Protein AF-T0ZQV5-F1 (afdb_monomer_lite)

Sequence (112 aa):
MLLDDLTTRGTNEPYRMFTSRAEYRLSLREDNADERLTPRGRELGLIDDARFRAFEAKSRALVFERERLDRIVLNPRDPETRAVAGSLGIQIDEAVSAADLLRRPEMSYERL

Secondary structure (DSSP, 8-state):
-HHHHHHHH-SSS---TTSS--TTTTTS-STTHHHHHHHHHHHTT-S-HHHHHHHHHHHHHHHHHHHHHHH-EE-TTSHHHHHHHHHTT---SS-EEHHHHTTSTT--GGG-

pLDDT: mean 85.42, std 12.54, range [51.72, 98.25]

Foldseek 3Di:
DVVCCCVPPNPPDPDDPPPDDDPCDVVVDPVCVCVVPVVVCVVVVNDDPVRNVVSVVVVVVVVVVLVVQQPAKQAPVDPVSVVLCVVLVHDDPGIDTSNRVCVDPSDDPVSD

InterPro domains:
  IPR002218 tRNA uridine 5-carboxymethylaminomethyl modification enzyme MnmG-related [PTHR11806] (2-112)
  IPR036188 FAD/NAD(P)-binding domain superfamily [G3DSA:3.50.50.60] (1-47)
  IPR049312 tRNA uridine 5-carboxymethylaminomethyl modification enzyme, C-terminal, N-terninal subdomain [PF21680] (49-112)

Structure (mmCIF, N/CA/C/O backbone):
data_AF-T0ZQV5-F1
#
_entry.id   AF-T0ZQV5-F1
#
loop_
_atom_site.group_PDB
_atom_site.id
_atom_site.type_symbol
_atom_site.label_atom_id
_atom_site.label_alt_id
_atom_site.label_comp_id
_atom_site.label_asym_id
_atom_site.label_entity_id
_atom_site.label_seq_id
_atom_site.pdbx_PDB_ins_code
_atom_site.Cartn_x
_atom_site.Cartn_y
_atom_site.Cartn_z
_atom_site.occupancy
_atom_site.B_iso_or_equiv
_atom_site.auth_seq_id
_atom_site.auth_comp_id
_atom_site.auth_asym_id
_atom_site.auth_atom_id
_atom_site.pdbx_PDB_model_num
ATOM 1 N N . MET A 1 1 ? -3.535 12.504 16.126 1.00 65.06 1 MET A N 1
ATOM 2 C CA . MET A 1 1 ? -3.611 13.972 15.990 1.00 65.06 1 MET A CA 1
ATOM 3 C C . MET A 1 1 ? -4.872 14.491 16.659 1.00 65.06 1 MET A C 1
ATOM 5 O O . MET A 1 1 ? -4.725 15.115 17.686 1.00 65.06 1 MET A O 1
ATOM 9 N N . LEU A 1 2 ? -6.079 14.110 16.216 1.00 76.94 2 LEU A N 1
ATOM 10 C CA . LEU A 1 2 ? -7.331 14.598 16.821 1.00 76.94 2 LEU A CA 1
ATOM 11 C C . LEU A 1 2 ? -7.444 14.395 18.344 1.00 76.94 2 LEU A C 1
ATOM 13 O O . LEU A 1 2 ? -7.585 15.373 19.061 1.00 76.94 2 LEU A O 1
ATOM 17 N N . LEU A 1 3 ? -7.396 13.152 18.842 1.00 76.62 3 LEU A N 1
ATOM 18 C CA . LEU A 1 3 ? -7.573 12.881 20.281 1.00 76.62 3 LEU A CA 1
ATOM 19 C C . LEU A 1 3 ? -6.545 13.629 21.140 1.00 76.62 3 LEU A C 1
ATOM 21 O O . LEU A 1 3 ? -6.925 14.283 22.100 1.00 76.62 3 LEU A O 1
ATOM 25 N N . ASP A 1 4 ? -5.277 13.575 20.734 1.00 76.50 4 ASP A N 1
ATOM 26 C CA . ASP A 1 4 ? -4.170 14.283 21.383 1.00 76.50 4 ASP A CA 1
ATOM 27 C C . ASP A 1 4 ? -4.367 15.808 21.384 1.00 76.50 4 ASP A C 1
ATOM 29 O O . ASP A 1 4 ? -4.184 16.466 22.407 1.00 76.50 4 ASP A O 1
ATOM 33 N N . ASP A 1 5 ? -4.816 16.378 20.263 1.00 75.25 5 ASP A N 1
ATOM 34 C CA . ASP A 1 5 ? -5.107 17.807 20.166 1.00 75.25 5 ASP A CA 1
ATOM 35 C C . ASP A 1 5 ? -6.283 18.196 21.078 1.00 75.25 5 ASP A C 1
ATOM 37 O O . ASP A 1 5 ? -6.217 19.225 21.747 1.00 75.25 5 ASP A O 1
ATOM 41 N N . LEU A 1 6 ? -7.330 17.369 21.161 1.00 76.38 6 LEU A N 1
ATOM 42 C CA . LEU A 1 6 ? -8.490 17.616 22.023 1.00 76.38 6 LEU A CA 1
ATOM 43 C C . LEU A 1 6 ? -8.130 17.552 23.512 1.00 76.38 6 LEU A C 1
ATOM 45 O O . LEU A 1 6 ? -8.585 18.394 24.284 1.00 76.38 6 LEU A O 1
ATOM 49 N N . THR A 1 7 ? -7.303 16.588 23.922 1.00 78.69 7 THR A N 1
ATOM 50 C CA . THR A 1 7 ? -6.888 16.440 25.325 1.00 78.69 7 THR A CA 1
ATOM 51 C C . THR A 1 7 ? -5.863 17.483 25.747 1.00 78.69 7 THR A C 1
ATOM 53 O O . THR A 1 7 ? -5.832 17.869 26.911 1.00 78.69 7 THR A O 1
ATOM 56 N N . THR A 1 8 ? -5.033 17.953 24.814 1.00 77.31 8 THR A N 1
ATOM 57 C CA . THR A 1 8 ? -3.923 18.867 25.118 1.00 77.31 8 THR A CA 1
ATOM 58 C C . THR A 1 8 ? -4.299 20.338 24.931 1.00 77.31 8 THR A C 1
ATOM 60 O O . THR A 1 8 ? -3.766 21.197 25.629 1.00 77.31 8 THR A O 1
ATOM 63 N N . ARG A 1 9 ? -5.197 20.660 23.988 1.00 73.00 9 ARG A N 1
ATOM 64 C CA . ARG A 1 9 ? -5.531 22.048 23.606 1.00 73.00 9 ARG A CA 1
ATOM 65 C C . ARG A 1 9 ? -6.980 22.450 23.889 1.00 73.00 9 ARG A C 1
ATOM 67 O O . ARG A 1 9 ? -7.294 23.635 23.796 1.00 73.00 9 ARG A O 1
ATOM 74 N N . GLY A 1 10 ? -7.851 21.507 24.251 1.00 67.88 10 GLY A N 1
ATOM 75 C CA . GLY A 1 10 ? -9.278 21.769 24.446 1.00 67.88 10 GLY A CA 1
ATOM 76 C C . GLY A 1 10 ? -10.021 22.085 23.140 1.00 67.88 10 GLY A C 1
ATOM 77 O O . GLY A 1 10 ? -9.518 21.851 22.042 1.00 67.88 10 GLY A O 1
ATOM 78 N N . THR A 1 11 ? -11.250 22.596 23.258 1.00 64.50 11 THR A N 1
ATOM 79 C CA . THR A 1 11 ? -12.218 22.742 22.148 1.00 64.50 11 THR A CA 1
ATOM 80 C C . THR A 1 11 ? -12.823 24.145 22.041 1.00 64.50 11 THR A C 1
ATOM 82 O O . THR A 1 11 ? -13.975 24.300 21.647 1.00 64.50 11 THR A O 1
ATOM 85 N N . ASN A 1 12 ? -12.060 25.189 22.379 1.00 60.19 12 ASN A N 1
ATOM 86 C CA . ASN A 1 12 ? -12.578 26.566 22.354 1.00 60.19 12 ASN A CA 1
ATOM 87 C C . ASN A 1 12 ? -12.842 27.103 20.934 1.00 60.19 12 ASN A C 1
ATOM 89 O O . ASN A 1 12 ? -13.611 28.046 20.776 1.00 60.19 12 ASN A O 1
ATOM 93 N N . GLU A 1 13 ? -12.265 26.485 19.900 1.00 59.06 13 GLU A N 1
ATOM 94 C CA . GLU A 1 13 ? -12.560 26.767 18.492 1.00 59.06 13 GLU A CA 1
ATOM 95 C C . GLU A 1 13 ? -12.805 25.458 17.718 1.00 59.06 13 GLU A C 1
ATOM 97 O O . GLU A 1 13 ? -12.262 24.413 18.096 1.00 59.06 13 GLU A O 1
ATOM 102 N N . PRO A 1 14 ? -13.599 25.474 16.626 1.00 65.19 14 PRO A N 1
ATOM 103 C CA . PRO A 1 14 ? -13.869 24.278 15.835 1.00 65.19 14 PRO A CA 1
ATOM 104 C C . PRO A 1 14 ? -12.567 23.663 15.318 1.00 65.19 14 PRO A C 1
ATOM 106 O O . PRO A 1 14 ? -11.828 24.294 14.558 1.00 65.19 14 PRO A O 1
ATOM 109 N N . TYR A 1 15 ? -12.294 22.413 15.698 1.00 64.75 15 TYR A N 1
ATOM 110 C CA . TYR A 1 15 ? -11.101 21.706 15.248 1.00 64.75 15 TYR A CA 1
ATOM 111 C C . TYR A 1 15 ? -11.102 21.564 13.718 1.00 64.75 15 TYR A C 1
ATOM 113 O O . TYR A 1 15 ? -11.933 20.860 13.141 1.00 64.75 15 TYR A O 1
ATOM 121 N N . ARG A 1 16 ? -10.153 22.216 13.038 1.00 65.31 16 ARG A N 1
ATOM 122 C CA . ARG A 1 16 ? -9.926 22.055 11.594 1.00 65.31 16 ARG A CA 1
ATOM 123 C C . ARG A 1 16 ? -8.781 21.068 11.363 1.00 65.31 16 ARG A C 1
ATOM 125 O O . ARG A 1 16 ? -7.613 21.427 11.450 1.00 65.31 16 ARG A O 1
ATOM 132 N N . MET A 1 17 ? -9.134 19.830 11.011 1.00 63.09 17 MET A N 1
ATOM 133 C CA . MET A 1 17 ? -8.214 18.697 10.774 1.00 63.09 17 MET A CA 1
ATOM 134 C C . MET A 1 17 ? -7.117 18.955 9.720 1.00 63.09 17 MET A C 1
ATOM 136 O O . MET A 1 17 ? -6.086 18.283 9.717 1.00 63.09 17 MET A O 1
ATOM 140 N N . PHE A 1 18 ? -7.333 19.885 8.785 1.00 59.66 18 PHE A N 1
ATOM 141 C CA . PHE A 1 18 ? -6.621 19.879 7.504 1.00 59.66 18 PHE A CA 1
ATOM 142 C C . PHE A 1 18 ? -5.586 20.993 7.290 1.00 59.66 18 PHE A C 1
ATOM 144 O O . PHE A 1 18 ? -4.971 21.009 6.224 1.00 59.66 18 PHE A O 1
ATOM 151 N N . THR A 1 19 ? -5.316 21.886 8.247 1.00 53.91 19 THR A N 1
ATOM 152 C CA . THR A 1 19 ? -4.552 23.112 7.928 1.00 53.91 19 THR A CA 1
ATOM 153 C C . THR A 1 19 ? -3.114 23.224 8.440 1.00 53.91 19 THR A C 1
ATOM 155 O O . THR A 1 19 ? -2.468 24.183 8.043 1.00 53.91 19 THR A O 1
ATOM 158 N N . SER A 1 20 ? -2.542 22.307 9.240 1.00 51.72 20 SER A N 1
ATOM 159 C CA . SER A 1 20 ? -1.242 22.641 9.880 1.00 51.72 20 SER A CA 1
ATOM 160 C C . SER A 1 20 ? -0.133 21.587 9.964 1.00 51.72 20 SER A C 1
ATOM 162 O O . SER A 1 20 ? 0.946 21.927 10.441 1.00 51.72 20 SER A O 1
ATOM 164 N N . ARG A 1 21 ? -0.293 20.340 9.496 1.00 57.69 21 ARG A N 1
ATOM 165 C CA . ARG A 1 21 ? 0.784 19.324 9.607 1.00 57.69 21 ARG A CA 1
ATOM 166 C C . ARG A 1 21 ? 0.844 18.393 8.394 1.00 57.69 21 ARG A C 1
ATOM 168 O O . ARG A 1 21 ? 0.215 17.338 8.382 1.00 57.69 21 ARG A O 1
ATOM 175 N N . ALA A 1 22 ? 1.567 18.808 7.352 1.00 55.88 22 ALA A N 1
ATOM 176 C CA . ALA A 1 22 ? 1.701 18.056 6.099 1.00 55.88 22 ALA A CA 1
ATOM 177 C C . ALA A 1 22 ? 2.743 16.919 6.166 1.00 55.88 22 ALA A C 1
ATOM 179 O O . ALA A 1 22 ? 2.585 15.915 5.479 1.00 55.88 22 ALA A O 1
ATOM 180 N N . GLU A 1 23 ? 3.757 17.024 7.026 1.00 56.34 23 GLU A N 1
ATOM 181 C CA . GLU A 1 23 ? 4.911 16.105 7.035 1.00 56.34 23 GLU A CA 1
ATOM 182 C C . GLU A 1 23 ? 4.562 14.674 7.481 1.00 56.34 23 GLU A C 1
ATOM 184 O O . GLU A 1 23 ? 5.105 13.707 6.956 1.00 56.34 23 GLU A O 1
ATOM 189 N N . TYR A 1 24 ? 3.570 14.507 8.362 1.00 57.69 24 TYR A N 1
ATOM 190 C CA . TYR A 1 24 ? 3.083 13.185 8.784 1.00 57.69 24 TYR A CA 1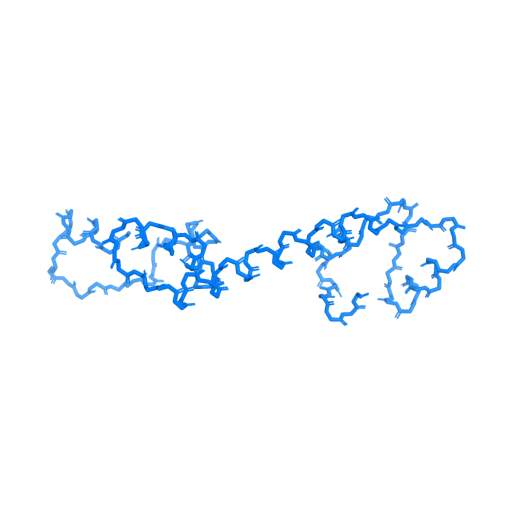
ATOM 191 C C . TYR A 1 24 ? 2.027 12.587 7.836 1.00 57.69 24 TYR A C 1
ATOM 193 O O . TYR A 1 24 ? 1.570 11.466 8.053 1.00 57.69 24 TYR A O 1
ATOM 201 N N . ARG A 1 25 ? 1.601 13.304 6.783 1.00 66.19 25 ARG A N 1
ATOM 202 C CA . ARG A 1 25 ? 0.500 12.841 5.917 1.00 66.19 25 ARG A CA 1
ATOM 203 C C . ARG A 1 25 ? 0.875 11.670 5.032 1.00 66.19 25 ARG A C 1
ATOM 205 O O . ARG A 1 25 ? 0.000 10.867 4.744 1.00 66.19 25 ARG A O 1
ATOM 212 N N . LEU A 1 26 ? 2.137 11.549 4.616 1.00 66.56 26 LEU A N 1
ATOM 213 C CA . LEU A 1 26 ? 2.542 10.475 3.702 1.00 66.56 26 LEU A CA 1
ATOM 214 C C . LEU A 1 26 ? 2.425 9.089 4.341 1.00 66.56 26 LEU A C 1
ATOM 216 O O . LEU A 1 26 ? 2.131 8.136 3.624 1.00 66.56 26 LEU A O 1
ATOM 220 N N . SER A 1 27 ? 2.624 8.981 5.657 1.00 75.06 27 SER A N 1
ATOM 221 C CA . SER A 1 27 ? 2.405 7.740 6.402 1.00 75.06 27 SER A CA 1
ATOM 222 C C . SER A 1 27 ? 0.970 7.601 6.911 1.00 75.06 27 SER A C 1
ATOM 224 O O . SER A 1 27 ? 0.520 6.479 7.100 1.00 75.06 27 SER A O 1
ATOM 226 N N . LEU A 1 28 ? 0.230 8.699 7.100 1.00 82.19 28 LEU A N 1
ATOM 227 C CA . LEU A 1 28 ? -1.146 8.713 7.620 1.00 82.19 28 LEU A CA 1
ATOM 228 C C . LEU A 1 28 ? -2.217 8.901 6.534 1.00 82.19 28 LEU A C 1
ATOM 230 O O . LEU A 1 28 ? -3.244 9.536 6.784 1.00 82.19 28 LEU A O 1
ATOM 234 N N . ARG A 1 29 ? -1.987 8.371 5.334 1.00 84.69 29 ARG A N 1
ATOM 235 C CA . ARG A 1 29 ? -2.934 8.491 4.224 1.00 84.69 29 ARG A CA 1
ATOM 236 C C . ARG A 1 29 ? -4.190 7.646 4.453 1.00 84.69 29 ARG A C 1
ATOM 238 O O . ARG A 1 29 ? -4.255 6.787 5.337 1.00 84.69 29 ARG A O 1
ATOM 245 N N . GLU A 1 30 ? -5.215 7.949 3.670 1.00 85.94 30 GLU A N 1
ATOM 246 C CA . GLU A 1 30 ? -6.478 7.211 3.673 1.00 85.94 30 GLU A CA 1
ATOM 247 C C . GLU A 1 30 ? -6.313 5.803 3.084 1.00 85.94 30 GLU A C 1
ATOM 249 O O . GLU A 1 30 ? -6.812 4.834 3.650 1.00 85.94 30 GLU A O 1
ATOM 254 N N . ASP A 1 31 ? -5.541 5.685 2.004 1.00 87.50 31 ASP A N 1
ATOM 255 C CA . ASP A 1 31 ? -5.304 4.449 1.248 1.00 87.50 31 ASP A CA 1
ATOM 256 C C . ASP A 1 31 ? -4.554 3.355 2.031 1.00 87.50 31 ASP A C 1
ATOM 258 O O . ASP A 1 31 ? -4.721 2.173 1.732 1.00 87.50 31 ASP A O 1
ATOM 262 N N . ASN A 1 32 ? -3.778 3.734 3.054 1.00 90.00 32 ASN A N 1
ATOM 263 C CA . ASN A 1 32 ? -3.036 2.818 3.927 1.00 90.00 32 ASN A CA 1
ATOM 264 C C . ASN A 1 32 ? -3.622 2.698 5.349 1.00 90.00 32 ASN A C 1
ATOM 266 O O . ASN A 1 32 ? -2.966 2.195 6.267 1.00 90.00 32 ASN A O 1
ATOM 270 N N . ALA A 1 33 ? -4.831 3.218 5.587 1.00 92.06 33 ALA A N 1
ATOM 271 C CA . ALA A 1 33 ? -5.432 3.215 6.921 1.00 92.06 33 ALA A CA 1
ATOM 272 C C . ALA A 1 33 ? -5.669 1.796 7.459 1.00 92.06 33 ALA A C 1
ATOM 274 O O . ALA A 1 33 ? -5.518 1.555 8.660 1.00 92.06 33 ALA A O 1
ATOM 275 N N . ASP A 1 34 ? -6.003 0.857 6.578 1.00 94.31 34 ASP A N 1
ATOM 276 C CA . ASP A 1 34 ? -6.227 -0.542 6.916 1.00 94.31 34 ASP A CA 1
ATOM 277 C C . ASP A 1 34 ? -4.939 -1.247 7.355 1.00 94.31 34 ASP A C 1
ATOM 279 O O . ASP A 1 34 ? -4.960 -1.914 8.387 1.00 94.31 34 ASP A O 1
ATOM 283 N N . GLU A 1 35 ? -3.819 -1.029 6.666 1.00 94.38 35 GLU A N 1
ATOM 284 C CA . GLU A 1 35 ? -2.493 -1.526 7.068 1.00 94.38 35 GLU A CA 1
ATOM 285 C C . GLU A 1 35 ? -2.096 -1.037 8.466 1.00 94.38 35 GLU A C 1
ATOM 287 O O . GLU A 1 35 ? -1.522 -1.781 9.263 1.00 94.38 35 GLU A O 1
ATOM 292 N N . ARG A 1 36 ? -2.453 0.207 8.805 1.00 93.38 36 ARG A N 1
ATOM 293 C CA . ARG A 1 36 ? -2.099 0.823 10.093 1.00 93.38 36 ARG A CA 1
ATOM 294 C C . ARG A 1 36 ? -2.992 0.404 11.256 1.00 93.38 36 ARG A C 1
ATOM 296 O O . ARG A 1 36 ? -2.530 0.408 12.402 1.00 93.38 36 ARG A O 1
ATOM 303 N N . LEU A 1 37 ? -4.277 0.156 10.998 1.00 96.12 37 LEU A N 1
ATOM 304 C CA . LEU A 1 37 ? -5.299 0.056 12.047 1.00 96.12 37 LEU A CA 1
ATOM 305 C C . LEU A 1 37 ? -5.992 -1.305 12.116 1.00 96.12 37 LEU A C 1
ATOM 307 O O . LEU A 1 37 ? -6.412 -1.687 13.205 1.00 96.12 37 LEU A O 1
ATOM 311 N N . THR A 1 38 ? -6.099 -2.053 11.016 1.00 96.94 38 THR A N 1
ATOM 312 C CA . THR A 1 38 ? -6.838 -3.329 10.996 1.00 96.94 38 THR A CA 1
ATOM 313 C C . THR A 1 38 ? -6.235 -4.382 11.930 1.00 96.94 38 THR A C 1
ATOM 315 O O . THR A 1 38 ? -7.009 -4.979 12.679 1.00 96.94 38 THR A O 1
ATOM 318 N N . PRO A 1 39 ? -4.899 -4.584 11.989 1.00 97.06 39 PRO A N 1
ATOM 319 C CA . PRO A 1 39 ? -4.307 -5.541 12.929 1.00 97.06 39 PRO A CA 1
ATOM 320 C C . PRO A 1 39 ? -4.634 -5.210 14.392 1.00 97.06 39 PRO A C 1
ATOM 322 O O . PRO A 1 39 ? -5.133 -6.054 15.129 1.00 97.06 39 PRO A O 1
ATOM 325 N N . ARG A 1 40 ? -4.477 -3.941 14.784 1.00 97.44 40 ARG A N 1
ATOM 326 C CA . ARG A 1 40 ? -4.804 -3.466 16.140 1.00 97.44 40 ARG A CA 1
ATOM 327 C C . ARG A 1 40 ? -6.295 -3.571 16.441 1.00 97.44 40 ARG A C 1
ATOM 329 O O . ARG A 1 40 ? -6.691 -3.975 17.526 1.00 97.44 40 ARG A O 1
ATOM 336 N N . GLY A 1 41 ? -7.143 -3.226 15.474 1.00 97.50 41 GLY A N 1
ATOM 337 C CA . GLY A 1 41 ? -8.588 -3.371 15.609 1.00 97.50 41 GLY A CA 1
ATOM 338 C C . GLY A 1 41 ? -9.000 -4.829 15.817 1.00 97.50 41 GLY A C 1
ATOM 339 O O . GLY A 1 41 ? -9.933 -5.091 16.570 1.00 97.50 41 GLY A O 1
ATOM 340 N N . ARG A 1 42 ? -8.291 -5.781 15.196 1.00 97.69 42 ARG A N 1
ATOM 341 C CA . ARG A 1 42 ? -8.519 -7.213 15.400 1.00 97.69 42 ARG A CA 1
ATOM 342 C C . ARG A 1 42 ? -8.144 -7.654 16.812 1.00 97.69 42 ARG A C 1
ATOM 344 O O . ARG A 1 42 ? -8.946 -8.334 17.443 1.00 97.69 42 ARG A O 1
ATOM 351 N N . GLU A 1 43 ? -6.989 -7.227 17.316 1.00 97.75 43 GLU A N 1
ATOM 352 C CA . GLU A 1 43 ? -6.559 -7.482 18.702 1.00 97.75 43 GLU A CA 1
ATOM 353 C C . GLU A 1 43 ? -7.562 -6.934 19.729 1.00 97.75 43 GLU A C 1
ATOM 355 O O . GLU A 1 43 ? -7.815 -7.562 20.753 1.00 97.75 43 GLU A O 1
ATOM 360 N N . LEU A 1 44 ? -8.184 -5.792 19.426 1.00 97.88 44 LEU A N 1
ATOM 361 C CA . LEU A 1 44 ? -9.209 -5.158 20.260 1.00 97.88 44 LEU A CA 1
ATOM 362 C C . LEU A 1 44 ? -10.623 -5.743 20.074 1.00 97.88 44 LEU A C 1
ATOM 364 O O . LEU A 1 44 ? -11.562 -5.263 20.705 1.00 97.88 44 LEU A O 1
ATOM 368 N N . GLY A 1 45 ? -10.810 -6.738 19.199 1.00 97.56 45 GLY A N 1
ATOM 369 C CA . GLY A 1 45 ? -12.122 -7.337 18.917 1.00 97.56 45 GLY A CA 1
ATOM 370 C C . GLY A 1 45 ? -13.079 -6.451 18.105 1.00 97.56 45 GLY A C 1
ATOM 371 O O . GLY A 1 45 ? -14.268 -6.746 18.024 1.00 97.56 45 GLY A O 1
ATOM 372 N N . LEU A 1 46 ? -12.581 -5.375 17.488 1.00 97.94 46 LEU A N 1
ATOM 373 C CA . LEU A 1 46 ? -13.362 -4.414 16.694 1.00 97.94 46 LEU A CA 1
ATOM 374 C C . LEU A 1 46 ? -13.499 -4.813 15.215 1.00 97.94 46 LEU A C 1
ATOM 376 O O . LEU A 1 46 ? -14.248 -4.182 14.470 1.00 97.94 46 LEU A O 1
ATOM 380 N N . ILE A 1 47 ? -12.740 -5.818 14.771 1.00 98.19 47 ILE A N 1
ATOM 381 C CA . ILE A 1 47 ? -12.686 -6.271 13.377 1.00 98.19 47 ILE A CA 1
ATOM 382 C C . ILE A 1 47 ? -13.173 -7.715 13.295 1.00 98.19 47 ILE A C 1
ATOM 384 O O . ILE A 1 47 ? -12.590 -8.617 13.905 1.00 98.19 47 ILE A O 1
ATOM 388 N N . ASP A 1 48 ? -14.221 -7.930 12.504 1.00 97.62 48 ASP A N 1
ATOM 389 C CA . ASP A 1 48 ? -14.787 -9.251 12.258 1.00 97.62 48 ASP A CA 1
ATOM 390 C C . ASP A 1 48 ? -13.897 -10.120 11.350 1.00 97.62 48 ASP A C 1
ATOM 392 O O . ASP A 1 48 ? -12.934 -9.668 10.724 1.00 97.62 48 ASP A O 1
ATOM 396 N N . ASP A 1 49 ? -14.221 -11.410 11.285 1.00 98.00 49 ASP A N 1
ATOM 397 C CA . ASP A 1 49 ? -13.446 -12.377 10.505 1.00 98.00 49 ASP A CA 1
ATOM 398 C C . ASP A 1 49 ? -13.494 -12.084 9.003 1.00 98.00 49 ASP A C 1
ATOM 400 O O . ASP A 1 49 ? -12.521 -12.321 8.289 1.00 98.00 49 ASP A O 1
ATOM 404 N N . ALA A 1 50 ? -14.628 -11.590 8.501 1.00 98.12 50 ALA A N 1
ATOM 405 C CA . ALA A 1 50 ? -14.799 -11.302 7.084 1.00 98.12 50 ALA A CA 1
ATOM 406 C C . ALA A 1 50 ? -13.873 -10.163 6.636 1.00 98.12 50 ALA A C 1
ATOM 408 O O . ALA A 1 50 ? -13.127 -10.325 5.666 1.00 98.12 50 ALA A O 1
ATOM 409 N N . ARG A 1 51 ? -13.857 -9.049 7.376 1.00 97.25 51 ARG A N 1
ATOM 410 C CA . ARG A 1 51 ? -12.969 -7.914 7.118 1.00 97.25 51 ARG A CA 1
ATOM 411 C C . ARG A 1 51 ? -11.510 -8.295 7.314 1.00 97.25 51 ARG A C 1
ATOM 413 O O . ARG A 1 51 ? -10.682 -7.914 6.489 1.00 97.25 51 ARG A O 1
ATOM 420 N N . PHE A 1 52 ? -11.191 -9.060 8.358 1.00 98.19 52 PHE A N 1
ATOM 421 C CA . PHE A 1 52 ? -9.812 -9.475 8.599 1.00 98.19 52 PHE A CA 1
ATOM 422 C C . PHE A 1 52 ? -9.278 -10.367 7.469 1.00 98.19 52 PHE A C 1
ATOM 424 O O . PHE A 1 52 ? -8.192 -10.118 6.955 1.00 98.19 52 PHE A O 1
ATOM 431 N N . ARG A 1 53 ? -10.077 -11.328 6.984 1.00 98.25 53 ARG A N 1
ATOM 432 C CA . ARG A 1 53 ? -9.705 -12.160 5.826 1.00 98.25 53 ARG A CA 1
ATOM 433 C C . ARG A 1 53 ? -9.474 -11.340 4.556 1.00 98.25 53 ARG A C 1
ATOM 435 O O . ARG A 1 53 ? -8.533 -11.625 3.819 1.00 98.25 53 ARG A O 1
ATOM 442 N N . ALA A 1 54 ? -10.306 -10.330 4.296 1.00 97.88 54 ALA A N 1
ATOM 443 C CA . ALA A 1 54 ? -10.119 -9.439 3.151 1.00 97.88 54 ALA A CA 1
ATOM 444 C C . ALA A 1 54 ? -8.810 -8.635 3.263 1.00 97.88 54 ALA A C 1
ATOM 446 O O . ALA A 1 54 ? -8.052 -8.554 2.295 1.00 97.88 54 ALA A O 1
ATOM 447 N N . PHE A 1 55 ? -8.511 -8.108 4.454 1.00 97.62 55 PHE A N 1
ATOM 448 C CA . PHE A 1 55 ? -7.254 -7.417 4.747 1.00 97.62 55 PHE A CA 1
ATOM 449 C C . PHE A 1 55 ? -6.031 -8.318 4.529 1.00 97.62 55 PHE A C 1
ATOM 451 O O . PHE A 1 55 ? -5.074 -7.913 3.867 1.00 97.62 55 PHE A O 1
ATOM 458 N N . GLU A 1 56 ? -6.064 -9.554 5.024 1.00 97.81 56 GLU A N 1
ATOM 459 C CA . GLU A 1 56 ? -4.968 -10.498 4.812 1.00 97.81 56 GLU A CA 1
ATOM 460 C C . GLU A 1 56 ? -4.792 -10.859 3.334 1.00 97.81 56 GLU A C 1
ATOM 462 O O . GLU A 1 56 ? -3.664 -10.962 2.853 1.00 97.81 56 GLU A O 1
ATOM 467 N N . ALA A 1 57 ? -5.891 -11.051 2.597 1.00 98.06 57 ALA A N 1
ATOM 468 C CA . ALA A 1 57 ? -5.839 -11.347 1.169 1.00 98.06 57 ALA A CA 1
ATOM 469 C C . ALA A 1 57 ? -5.199 -10.195 0.381 1.00 98.06 57 ALA A C 1
ATOM 471 O O . ALA A 1 57 ? -4.284 -10.441 -0.406 1.00 98.06 57 ALA A O 1
ATOM 472 N N . LYS A 1 58 ? -5.611 -8.948 0.651 1.00 97.19 58 LYS A N 1
ATOM 473 C CA . LYS A 1 58 ? -4.979 -7.740 0.096 1.00 97.19 58 LYS A CA 1
ATOM 474 C C . LYS A 1 58 ? -3.492 -7.683 0.453 1.00 97.19 58 LYS A C 1
ATOM 476 O O . LYS A 1 58 ? -2.662 -7.507 -0.433 1.00 97.19 58 LYS A O 1
ATOM 481 N N . SER A 1 59 ? -3.149 -7.879 1.727 1.00 96.38 59 SER A N 1
ATOM 482 C CA . SER A 1 59 ? -1.762 -7.798 2.205 1.00 96.38 59 SER A CA 1
ATOM 483 C C . SER A 1 59 ? -0.862 -8.833 1.527 1.00 96.38 59 SER A C 1
ATOM 485 O O . SER A 1 59 ? 0.224 -8.499 1.061 1.00 96.38 59 SER A O 1
ATOM 487 N N . ARG A 1 60 ? -1.332 -10.081 1.397 1.00 97.50 60 ARG A N 1
ATOM 488 C CA . ARG A 1 60 ? -0.599 -11.135 0.679 1.00 97.50 60 ARG A CA 1
ATOM 489 C C . ARG A 1 60 ? -0.424 -10.808 -0.801 1.00 97.50 60 ARG A C 1
ATOM 491 O O . ARG A 1 60 ? 0.662 -11.017 -1.328 1.00 97.50 60 ARG A O 1
ATOM 498 N N . ALA A 1 61 ? -1.464 -10.292 -1.457 1.00 97.00 61 ALA A N 1
ATOM 499 C CA . ALA A 1 61 ? -1.390 -9.903 -2.863 1.00 97.00 61 ALA A CA 1
ATOM 500 C C . ALA A 1 61 ? -0.354 -8.792 -3.092 1.00 97.00 61 ALA A C 1
ATOM 502 O O . ALA A 1 61 ? 0.436 -8.884 -4.025 1.00 97.00 61 ALA A O 1
ATOM 503 N N . LEU A 1 62 ? -0.302 -7.789 -2.208 1.00 94.88 62 LEU A N 1
ATOM 504 C CA . LEU A 1 62 ? 0.687 -6.710 -2.282 1.00 94.88 62 LEU A CA 1
ATOM 505 C C . LEU A 1 62 ? 2.122 -7.215 -2.102 1.00 94.88 62 LEU A C 1
ATOM 507 O O . LEU A 1 62 ? 3.001 -6.827 -2.869 1.00 94.88 62 LEU A O 1
ATOM 511 N N . VAL A 1 63 ? 2.362 -8.092 -1.121 1.00 96.50 63 VAL A N 1
ATOM 512 C CA . VAL A 1 63 ? 3.690 -8.693 -0.901 1.00 96.50 63 VAL A CA 1
ATOM 513 C C . VAL A 1 63 ? 4.114 -9.513 -2.117 1.00 96.50 63 VAL A C 1
ATOM 515 O O . VAL A 1 63 ? 5.206 -9.309 -2.642 1.00 96.50 63 VAL A O 1
ATOM 518 N N . PHE A 1 64 ? 3.232 -10.386 -2.606 1.00 97.50 64 PHE A N 1
ATOM 519 C CA . PHE A 1 64 ? 3.510 -11.212 -3.776 1.00 97.50 64 PHE A CA 1
ATOM 520 C C . PHE A 1 64 ? 3.822 -10.367 -5.014 1.00 97.50 64 PHE A C 1
ATOM 522 O O . PHE A 1 64 ? 4.792 -10.639 -5.720 1.00 97.50 64 PHE A O 1
ATOM 529 N N . GLU A 1 65 ? 3.024 -9.331 -5.270 1.00 96.62 65 GLU A N 1
ATOM 530 C CA . GLU A 1 65 ? 3.212 -8.483 -6.442 1.00 96.62 65 GLU A CA 1
ATOM 531 C C . GLU A 1 65 ? 4.513 -7.683 -6.353 1.00 96.62 65 GLU A C 1
ATOM 533 O O . GLU A 1 65 ? 5.248 -7.584 -7.333 1.00 96.62 65 GLU A O 1
ATOM 538 N N . ARG A 1 66 ? 4.869 -7.191 -5.162 1.00 95.12 66 ARG A N 1
ATOM 539 C CA . ARG A 1 66 ? 6.162 -6.539 -4.935 1.00 95.12 66 ARG A CA 1
ATOM 540 C C . ARG A 1 66 ? 7.324 -7.475 -5.255 1.00 95.12 66 ARG A C 1
ATOM 542 O O . ARG A 1 66 ? 8.198 -7.109 -6.034 1.00 95.12 66 ARG A O 1
ATOM 549 N N . GLU A 1 67 ? 7.293 -8.696 -4.730 1.00 96.81 67 GLU A N 1
ATOM 550 C CA . GLU A 1 67 ? 8.320 -9.703 -5.006 1.00 96.81 67 GLU A CA 1
ATOM 551 C C . GLU A 1 67 ? 8.366 -10.124 -6.479 1.00 96.81 67 GLU A C 1
ATOM 553 O O . GLU A 1 67 ? 9.428 -10.493 -6.986 1.00 96.81 67 GLU A O 1
ATOM 558 N N . ARG A 1 68 ? 7.222 -10.139 -7.173 1.00 96.44 68 ARG A N 1
ATOM 559 C CA . ARG A 1 68 ? 7.155 -10.415 -8.613 1.00 96.44 68 ARG A CA 1
ATOM 560 C C . ARG A 1 68 ? 7.876 -9.317 -9.391 1.00 96.44 68 ARG A C 1
ATOM 562 O O . ARG A 1 68 ? 8.716 -9.626 -10.231 1.00 96.44 68 ARG A O 1
ATOM 569 N N . LEU A 1 69 ? 7.581 -8.057 -9.079 1.00 95.31 69 LEU A N 1
ATOM 570 C CA . LEU A 1 69 ? 8.177 -6.889 -9.728 1.00 95.31 69 LEU A CA 1
ATOM 571 C C . LEU A 1 69 ? 9.679 -6.757 -9.448 1.00 95.31 69 LEU A C 1
ATOM 573 O O . LEU A 1 69 ? 10.431 -6.397 -10.351 1.00 95.31 69 LEU A O 1
ATOM 577 N N . ASP A 1 70 ? 10.130 -7.088 -8.238 1.00 94.56 70 ASP A N 1
ATOM 578 C CA . ASP A 1 70 ? 11.559 -7.091 -7.894 1.00 94.56 70 ASP A CA 1
ATOM 579 C C . ASP A 1 70 ? 12.329 -8.191 -8.653 1.00 94.56 70 ASP A C 1
ATOM 581 O O . ASP A 1 70 ? 13.508 -8.031 -8.971 1.00 94.56 70 ASP A O 1
ATOM 585 N N . ARG A 1 71 ? 11.669 -9.313 -8.978 1.00 95.44 71 ARG A N 1
ATOM 586 C CA . ARG A 1 71 ? 12.270 -10.439 -9.717 1.00 95.44 71 ARG A CA 1
ATOM 587 C C . ARG A 1 71 ? 12.349 -10.227 -11.226 1.00 95.44 71 ARG A C 1
ATOM 589 O O . ARG A 1 71 ? 13.188 -10.853 -11.874 1.00 95.44 71 ARG A O 1
ATOM 596 N N . ILE A 1 72 ? 11.484 -9.395 -11.800 1.00 92.12 72 ILE A N 1
ATOM 597 C CA . ILE A 1 72 ? 11.514 -9.090 -13.233 1.00 92.12 72 ILE A CA 1
ATOM 598 C C . ILE A 1 72 ? 12.633 -8.079 -13.471 1.00 92.12 72 ILE A C 1
ATOM 600 O O . ILE A 1 72 ? 12.473 -6.896 -13.181 1.00 92.12 72 ILE A O 1
ATOM 604 N N . VAL A 1 73 ? 13.765 -8.550 -13.997 1.00 92.19 73 VAL A N 1
ATOM 605 C CA . VAL A 1 73 ? 14.925 -7.713 -14.325 1.00 92.19 73 VAL A CA 1
ATOM 606 C C . VAL A 1 73 ? 15.035 -7.557 -15.833 1.00 92.19 73 VAL A C 1
ATOM 608 O O . VAL A 1 73 ? 15.191 -8.532 -16.566 1.00 92.19 73 VAL A O 1
ATOM 611 N N . LEU A 1 74 ? 14.989 -6.310 -16.283 1.00 89.44 74 LEU A N 1
ATOM 612 C CA . LEU A 1 74 ? 15.122 -5.917 -17.675 1.00 89.44 74 LEU A CA 1
ATOM 613 C C . LEU A 1 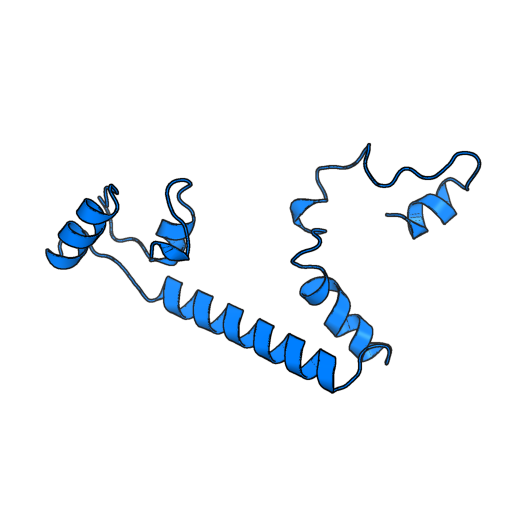74 ? 16.589 -5.612 -17.960 1.00 89.44 74 LEU A C 1
ATOM 615 O O . LEU A 1 74 ? 17.169 -4.700 -17.370 1.00 89.44 74 LEU A O 1
ATOM 619 N N . ASN A 1 75 ? 17.199 -6.393 -18.852 1.00 90.69 75 ASN A N 1
ATOM 620 C CA . ASN A 1 75 ? 18.603 -6.238 -19.212 1.00 90.69 75 ASN A CA 1
ATOM 621 C C . ASN A 1 75 ? 18.730 -5.484 -20.546 1.00 90.69 75 ASN A C 1
ATOM 623 O O . ASN A 1 75 ? 18.260 -5.982 -21.564 1.00 90.69 75 ASN A O 1
ATOM 627 N N . PRO A 1 76 ? 19.433 -4.342 -20.610 1.00 87.88 76 PRO A N 1
ATOM 628 C CA . PRO A 1 76 ? 19.543 -3.551 -21.840 1.00 87.88 76 PRO A CA 1
ATOM 629 C C . PRO A 1 76 ? 20.253 -4.278 -22.991 1.00 87.88 76 PRO A C 1
ATOM 631 O O . PRO A 1 76 ? 20.151 -3.875 -24.153 1.00 87.88 76 PRO A O 1
ATOM 634 N N . ARG A 1 77 ? 20.988 -5.359 -22.698 1.00 88.44 77 ARG A N 1
ATOM 635 C CA . ARG A 1 77 ? 21.642 -6.193 -23.715 1.00 88.44 77 ARG A CA 1
ATOM 636 C C . ARG A 1 77 ? 20.660 -7.100 -24.452 1.00 88.44 77 ARG A C 1
ATOM 638 O O . ARG A 1 77 ? 20.942 -7.451 -25.598 1.00 88.44 77 ARG A O 1
ATOM 645 N N . ASP A 1 78 ? 19.520 -7.408 -23.848 1.00 88.88 78 ASP A N 1
ATOM 646 C CA . ASP A 1 78 ? 18.468 -8.214 -24.453 1.00 88.88 78 ASP A CA 1
ATOM 647 C C . ASP A 1 78 ? 17.673 -7.402 -25.508 1.00 88.88 78 ASP A C 1
ATOM 649 O O . ASP A 1 78 ? 17.189 -6.302 -25.215 1.00 88.88 78 ASP A O 1
ATOM 653 N N . PRO A 1 79 ? 17.560 -7.892 -26.760 1.00 85.81 79 PRO A N 1
ATOM 654 C CA . PRO A 1 79 ? 16.763 -7.253 -27.804 1.00 85.81 79 PRO A CA 1
ATOM 655 C C . PRO A 1 79 ? 15.286 -7.050 -27.447 1.00 85.81 79 PRO A C 1
ATOM 657 O O . PRO A 1 79 ? 14.733 -6.016 -27.824 1.00 85.81 79 PRO A O 1
ATOM 660 N N . GLU A 1 80 ? 14.659 -7.986 -26.728 1.00 85.62 80 GLU A N 1
ATOM 661 C CA . GLU A 1 80 ? 13.240 -7.876 -26.356 1.00 85.62 80 GLU A CA 1
ATOM 662 C C . GLU A 1 80 ? 13.036 -6.743 -25.351 1.00 85.62 80 GLU A C 1
ATOM 664 O O . GLU A 1 80 ? 12.203 -5.860 -25.563 1.00 85.62 80 GLU A O 1
ATOM 669 N N . THR A 1 81 ? 13.888 -6.686 -24.325 1.00 85.62 81 THR A N 1
ATOM 670 C CA . THR A 1 81 ? 13.937 -5.573 -23.370 1.00 85.62 81 THR A CA 1
ATOM 671 C C . THR A 1 81 ? 14.063 -4.212 -24.066 1.00 85.62 81 THR A C 1
ATOM 673 O O . THR A 1 81 ? 13.351 -3.271 -23.711 1.00 85.62 81 THR A O 1
ATOM 676 N N . ARG A 1 82 ? 14.926 -4.080 -25.085 1.00 84.19 82 ARG A N 1
ATOM 677 C CA . ARG A 1 82 ? 15.069 -2.816 -25.836 1.00 84.19 82 ARG A CA 1
ATOM 678 C C . ARG A 1 82 ? 13.821 -2.458 -26.641 1.00 84.19 82 ARG A C 1
ATOM 680 O O . ARG A 1 82 ? 13.482 -1.279 -26.723 1.00 84.19 82 ARG A O 1
ATOM 687 N N . ALA A 1 83 ? 13.144 -3.444 -27.226 1.00 83.62 83 ALA A N 1
ATOM 688 C CA . ALA A 1 83 ? 11.900 -3.218 -27.957 1.00 83.62 83 ALA A CA 1
ATOM 689 C C . ALA A 1 83 ? 10.779 -2.742 -27.019 1.00 83.62 83 ALA A C 1
ATOM 691 O O . ALA A 1 83 ? 10.104 -1.756 -27.319 1.00 83.62 83 ALA A O 1
ATOM 692 N N . VAL A 1 84 ? 10.640 -3.382 -25.853 1.00 82.75 84 VAL A N 1
ATOM 693 C CA . VAL A 1 84 ? 9.677 -2.981 -24.816 1.00 82.75 84 VAL A CA 1
ATOM 694 C C . VAL A 1 84 ? 9.996 -1.578 -24.301 1.00 82.75 84 VAL A C 1
ATOM 696 O O . VAL A 1 84 ? 9.117 -0.717 -24.303 1.00 82.75 84 VAL A O 1
ATOM 699 N N . ALA A 1 85 ? 11.256 -1.299 -23.957 1.00 84.19 85 ALA A N 1
ATOM 700 C CA . ALA A 1 85 ? 11.689 0.023 -23.505 1.00 84.19 85 ALA A CA 1
ATOM 701 C C . ALA A 1 85 ? 11.386 1.116 -24.547 1.00 84.19 85 ALA A C 1
ATOM 703 O O . ALA A 1 85 ? 10.826 2.157 -24.207 1.00 84.19 85 ALA A O 1
ATOM 704 N N . GLY A 1 86 ? 11.646 0.842 -25.831 1.00 83.00 86 GLY A N 1
ATOM 705 C CA . GLY A 1 86 ? 11.300 1.741 -26.932 1.00 83.00 86 GLY A CA 1
ATOM 706 C C . GLY A 1 86 ? 9.794 1.985 -27.069 1.00 83.00 86 GLY A C 1
ATOM 707 O O . GLY 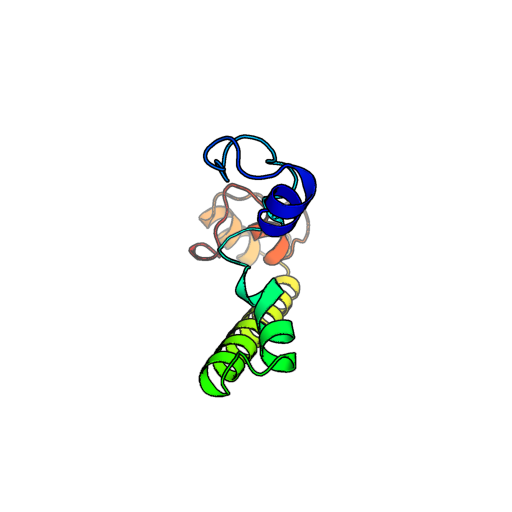A 1 86 ? 9.382 3.126 -27.260 1.00 83.00 86 GLY A O 1
ATOM 708 N N . SER A 1 87 ? 8.962 0.948 -26.912 1.00 82.88 87 SER A N 1
ATOM 709 C CA . SER A 1 87 ? 7.495 1.083 -26.956 1.00 82.88 87 SER A CA 1
ATOM 710 C C . SER A 1 87 ? 6.927 1.900 -25.792 1.00 82.88 87 SER A C 1
ATOM 712 O O . SER A 1 87 ? 5.923 2.593 -25.951 1.00 82.88 87 SER A O 1
ATOM 714 N N . LEU A 1 88 ? 7.606 1.866 -24.643 1.00 81.81 88 LEU A N 1
ATOM 715 C CA . LEU A 1 88 ? 7.259 2.641 -23.456 1.00 81.81 88 LEU A CA 1
ATOM 716 C C . LEU A 1 88 ? 7.872 4.052 -23.462 1.00 81.81 88 LEU A C 1
ATOM 718 O O . LEU A 1 88 ? 7.570 4.849 -22.577 1.00 81.81 88 LEU A O 1
ATOM 722 N N . GLY A 1 89 ? 8.724 4.377 -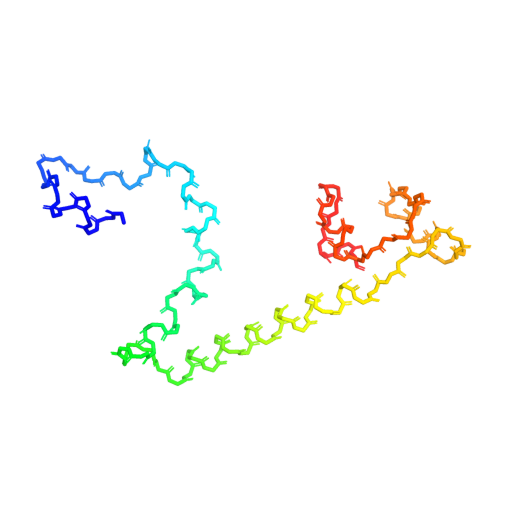24.441 1.00 83.88 89 GLY A N 1
ATOM 723 C CA . GLY A 1 89 ? 9.433 5.657 -24.503 1.00 83.88 89 GLY A CA 1
ATOM 724 C C . GLY A 1 89 ? 10.509 5.820 -23.423 1.00 83.88 89 GLY A C 1
ATOM 725 O O . GLY A 1 89 ? 10.839 6.945 -23.056 1.00 83.88 89 GLY A O 1
ATOM 726 N N . ILE A 1 90 ? 11.045 4.715 -22.900 1.00 83.81 90 ILE A N 1
ATOM 727 C CA . ILE A 1 90 ? 12.010 4.692 -21.798 1.00 83.81 90 ILE A CA 1
ATOM 728 C C . ILE A 1 90 ? 13.381 4.270 -22.318 1.00 83.81 90 ILE A C 1
ATOM 730 O O . ILE A 1 90 ? 13.503 3.342 -23.115 1.00 83.81 90 ILE A O 1
ATOM 734 N N . GLN A 1 91 ? 14.434 4.900 -21.802 1.00 83.25 91 GLN A N 1
ATOM 735 C CA . GLN A 1 91 ? 15.806 4.431 -21.987 1.00 83.25 91 GLN A CA 1
ATOM 736 C C . GLN A 1 91 ? 16.269 3.629 -20.764 1.00 83.25 91 GLN A C 1
ATOM 738 O O . GLN A 1 91 ? 16.060 4.024 -19.608 1.00 83.25 91 GLN A O 1
ATOM 743 N N . ILE A 1 92 ? 16.866 2.470 -21.035 1.00 85.44 92 ILE A N 1
ATOM 744 C CA . ILE A 1 92 ? 17.443 1.564 -20.044 1.00 85.44 92 ILE A CA 1
ATOM 745 C C . ILE A 1 92 ? 18.916 1.399 -20.418 1.00 85.44 92 ILE A C 1
ATOM 747 O O . ILE A 1 92 ? 19.222 0.760 -21.421 1.00 85.44 92 ILE A O 1
ATOM 751 N N . ASP A 1 93 ? 19.808 1.997 -19.630 1.00 85.44 93 ASP A N 1
ATOM 752 C CA . ASP A 1 93 ? 21.262 1.931 -19.850 1.00 85.44 93 ASP A CA 1
ATOM 753 C C . ASP A 1 93 ? 21.924 0.822 -19.012 1.00 85.44 93 ASP A C 1
ATOM 755 O O . ASP A 1 93 ? 22.947 0.255 -19.397 1.00 85.44 93 ASP A O 1
ATOM 759 N N . GLU A 1 94 ? 21.295 0.455 -17.893 1.00 88.75 94 GLU A N 1
ATOM 760 C CA . GLU A 1 94 ? 21.730 -0.585 -16.958 1.00 88.75 94 GLU A CA 1
ATOM 761 C C . GLU A 1 94 ? 20.577 -1.540 -16.636 1.00 88.75 94 GLU A C 1
ATOM 763 O O . GLU A 1 94 ? 19.409 -1.210 -16.841 1.00 88.75 94 GLU A O 1
ATOM 768 N N . ALA A 1 95 ? 20.893 -2.738 -16.137 1.00 90.62 95 ALA A N 1
ATOM 769 C CA . ALA A 1 95 ? 19.863 -3.693 -15.745 1.00 90.62 95 ALA A CA 1
ATOM 770 C C . ALA A 1 95 ? 18.999 -3.121 -14.609 1.00 90.62 95 ALA A C 1
ATOM 772 O O . ALA A 1 95 ? 19.526 -2.689 -13.586 1.00 90.62 95 ALA A O 1
ATOM 773 N N . VAL A 1 96 ? 17.680 -3.131 -14.791 1.00 92.62 96 VAL A N 1
ATOM 774 C CA . VAL A 1 96 ? 16.725 -2.475 -13.889 1.00 92.62 96 VAL A CA 1
ATOM 775 C C . VAL A 1 96 ? 15.553 -3.404 -13.598 1.00 92.62 96 VAL A C 1
ATOM 777 O O . VAL A 1 96 ? 15.092 -4.118 -14.490 1.00 92.62 96 VAL A O 1
ATOM 780 N N . SER A 1 97 ? 15.073 -3.429 -12.353 1.00 93.75 97 SER A N 1
ATOM 781 C CA . SER A 1 97 ? 13.877 -4.204 -12.021 1.00 93.75 97 SER A CA 1
ATOM 782 C C . SER A 1 97 ? 12.606 -3.497 -12.503 1.00 93.75 97 SER A C 1
ATOM 784 O O . SER A 1 97 ? 12.566 -2.270 -12.639 1.00 93.75 97 SER A O 1
ATOM 786 N N . ALA A 1 98 ? 11.527 -4.247 -12.715 1.00 92.00 98 ALA A N 1
ATOM 787 C CA . ALA A 1 98 ? 10.214 -3.661 -12.967 1.00 92.00 98 ALA A CA 1
ATOM 788 C C . ALA A 1 98 ? 9.760 -2.756 -11.805 1.00 92.00 98 ALA A C 1
ATOM 790 O O . ALA A 1 98 ? 9.153 -1.707 -12.031 1.00 92.00 98 ALA A O 1
ATOM 791 N N . ALA A 1 99 ? 10.108 -3.112 -10.564 1.00 93.44 99 ALA A N 1
ATOM 792 C CA . ALA A 1 99 ? 9.845 -2.277 -9.394 1.00 93.44 99 ALA A CA 1
ATOM 793 C C . ALA A 1 99 ? 10.579 -0.926 -9.451 1.00 93.44 99 ALA A C 1
ATOM 795 O O . ALA A 1 99 ? 10.015 0.098 -9.058 1.00 93.44 99 ALA A O 1
ATOM 796 N N . ASP A 1 100 ? 11.811 -0.900 -9.962 1.00 91.50 100 ASP A N 1
ATOM 797 C CA . ASP A 1 100 ? 12.577 0.332 -10.154 1.00 91.50 100 ASP A CA 1
ATOM 798 C C . ASP A 1 100 ? 12.027 1.181 -11.302 1.00 91.50 100 ASP A C 1
ATOM 800 O O . ASP A 1 100 ? 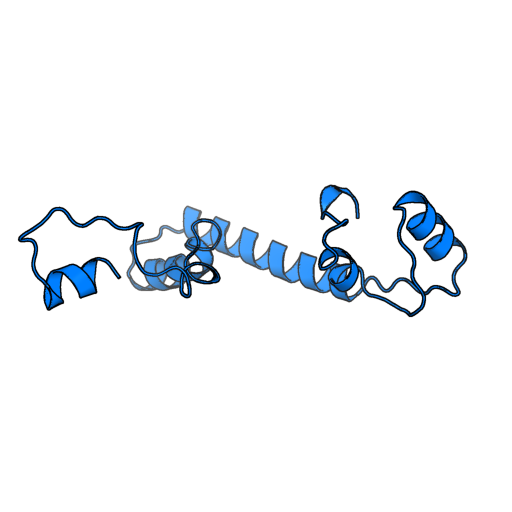12.002 2.408 -11.193 1.00 91.50 100 ASP A O 1
ATOM 804 N N . LEU A 1 101 ? 11.522 0.557 -12.373 1.00 90.38 101 LEU A N 1
ATOM 805 C CA . LEU A 1 101 ? 10.836 1.289 -13.440 1.00 90.38 101 LEU A CA 1
ATOM 806 C C . LEU A 1 101 ? 9.588 2.013 -12.930 1.00 90.38 101 LEU A C 1
ATOM 808 O O . LEU A 1 101 ? 9.391 3.176 -13.269 1.00 90.38 101 LEU A O 1
ATOM 812 N N . LEU A 1 102 ? 8.790 1.384 -12.063 1.00 91.62 102 LEU A N 1
ATOM 813 C CA . LEU A 1 102 ? 7.593 2.005 -11.477 1.00 91.62 102 LEU A CA 1
ATOM 814 C C . LEU A 1 102 ? 7.887 3.201 -10.559 1.00 91.62 102 LEU A C 1
ATOM 816 O O . LEU A 1 102 ? 6.967 3.935 -10.206 1.00 91.62 102 LEU A O 1
ATOM 820 N N . ARG A 1 103 ? 9.147 3.423 -10.160 1.00 90.31 103 ARG A N 1
ATOM 821 C CA . ARG A 1 103 ? 9.547 4.635 -9.424 1.00 90.31 103 ARG A CA 1
ATOM 822 C C . ARG A 1 103 ? 9.725 5.847 -10.340 1.00 90.31 103 ARG A C 1
ATOM 824 O O . ARG A 1 103 ? 9.794 6.966 -9.831 1.00 90.31 103 ARG A O 1
ATOM 831 N N . ARG A 1 104 ? 9.826 5.648 -11.659 1.00 89.06 104 ARG A N 1
ATOM 832 C CA . ARG A 1 104 ? 9.963 6.739 -12.629 1.00 89.06 104 ARG A CA 1
ATOM 833 C C . ARG A 1 104 ? 8.615 7.446 -12.824 1.00 89.06 104 ARG A C 1
ATOM 835 O O . ARG A 1 104 ? 7.601 6.768 -12.973 1.00 89.06 104 ARG A O 1
ATOM 842 N N . PRO A 1 105 ? 8.568 8.788 -12.831 1.00 86.62 105 PRO A N 1
ATOM 843 C CA . PRO A 1 105 ? 7.310 9.539 -12.880 1.00 86.62 105 PRO A CA 1
ATOM 844 C C . PRO A 1 105 ? 6.516 9.345 -14.182 1.00 86.62 105 PRO A C 1
ATOM 846 O O . PRO A 1 105 ? 5.300 9.514 -14.190 1.00 86.62 105 PRO A O 1
ATOM 849 N N . GLU A 1 106 ? 7.181 8.981 -15.276 1.00 85.31 106 GLU A N 1
ATOM 850 C CA . GLU A 1 106 ? 6.569 8.653 -16.565 1.00 85.31 106 GLU A CA 1
ATOM 851 C C . GLU A 1 106 ? 5.896 7.263 -16.606 1.00 85.31 106 GLU A C 1
ATOM 853 O O . GLU A 1 106 ? 5.184 6.951 -17.570 1.00 85.31 106 GLU A O 1
ATOM 858 N N . MET A 1 107 ? 6.082 6.449 -15.557 1.00 88.69 107 MET A N 1
ATOM 859 C CA . MET A 1 107 ? 5.586 5.077 -15.457 1.00 88.69 107 MET A CA 1
ATOM 860 C C . MET A 1 107 ? 4.346 4.934 -14.581 1.00 88.69 107 MET A C 1
ATOM 862 O O . MET A 1 107 ? 4.160 5.627 -13.583 1.00 88.69 107 MET A O 1
ATOM 866 N N . SER A 1 108 ? 3.498 3.973 -14.945 1.00 88.31 108 SER A N 1
ATOM 867 C CA . SER A 1 108 ? 2.361 3.534 -14.139 1.00 88.31 108 SER A CA 1
ATOM 868 C C . SER A 1 108 ? 2.282 2.012 -14.127 1.00 88.31 108 SER A C 1
ATOM 870 O O . SER A 1 108 ? 2.769 1.352 -15.043 1.00 88.31 108 SER A O 1
ATOM 872 N N . TYR A 1 109 ? 1.641 1.459 -13.096 1.00 87.56 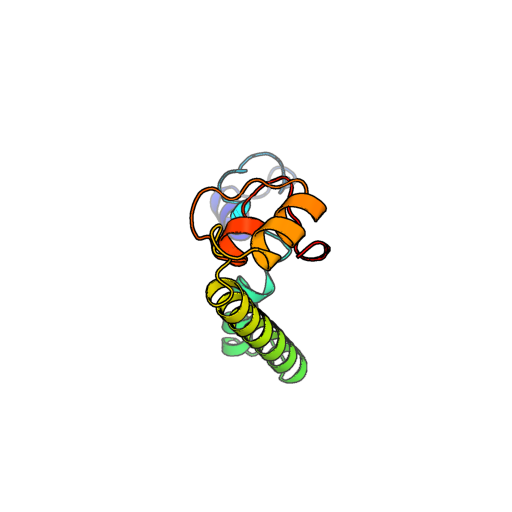109 TYR A N 1
ATOM 873 C CA . TYR A 1 109 ? 1.455 0.012 -12.969 1.00 87.56 109 TYR A CA 1
ATOM 874 C C . TYR A 1 109 ? 0.670 -0.591 -14.146 1.00 87.56 109 TYR A C 1
ATOM 876 O O . TYR A 1 109 ? 0.942 -1.707 -14.547 1.00 87.56 109 TYR A O 1
ATOM 884 N N . GLU A 1 110 ? -0.260 0.160 -14.743 1.00 87.38 110 GLU A N 1
ATOM 885 C CA . GLU A 1 110 ? -1.061 -0.290 -15.895 1.00 87.38 110 GLU A CA 1
ATOM 886 C C . GLU A 1 110 ? -0.274 -0.366 -17.210 1.00 87.38 110 GLU A C 1
ATOM 888 O O . GLU A 1 110 ? -0.694 -1.048 -18.142 1.00 87.38 110 GLU A O 1
ATOM 893 N N . ARG A 1 111 ? 0.831 0.380 -17.316 1.00 81.31 111 ARG A N 1
ATOM 894 C CA . ARG A 1 111 ? 1.679 0.421 -18.517 1.00 81.31 111 ARG A CA 1
ATOM 895 C C . ARG A 1 111 ? 2.771 -0.645 -18.515 1.00 81.31 111 ARG A C 1
ATOM 897 O O . ARG A 1 111 ? 3.449 -0.788 -19.529 1.00 81.31 111 ARG A O 1
ATOM 904 N N . LEU A 1 112 ? 2.983 -1.305 -17.381 1.00 77.75 112 LEU A N 1
ATOM 905 C CA . LEU A 1 112 ? 4.058 -2.261 -17.151 1.00 77.75 112 LEU A CA 1
ATOM 906 C C . LEU A 1 112 ? 3.546 -3.700 -17.280 1.00 77.75 112 LEU A C 1
ATOM 908 O O . LEU A 1 112 ? 4.280 -4.517 -17.875 1.00 77.75 112 LEU A O 1
#

Organism: NCBI:txid410659

Radius of gyration: 21.29 Å; chains: 1; bounding box: 36×39×53 Å